Protein AF-A0A5N8VX87-F1 (afdb_monomer)

Solvent-accessible surface area (backbone atoms only — not comparable to full-atom values): 8020 Å² total; per-residue (Å²): 135,88,79,82,61,72,72,64,61,65,68,68,67,70,65,77,89,78,57,32,82,62,50,58,86,85,55,52,72,69,34,44,52,52,48,52,56,47,17,69,74,75,63,42,83,32,43,65,32,49,22,51,52,42,30,48,57,22,51,74,41,61,69,78,54,54,28,70,43,90,77,64,79,86,43,46,72,76,33,33,44,37,59,43,17,50,51,51,49,50,58,47,38,77,71,41,59,70,67,39,21,47,51,52,48,62,69,41,45,71,45,51,53,46,39,55,77,67,38,43,79,38,88,85,42,62,88,88,50,56,74,78,70,28,41,44,36,133

Organism: NCBI:txid1803180

Nearest PDB structures (foldseek):
  2n83-assembly1_B  TM=2.721E-01  e=7.757E+00  Homo sapiens

pLDDT: mean 83.31, std 18.06, range [38.0, 97.94]

Structure (mmCIF, N/CA/C/O backbone):
data_AF-A0A5N8VX87-F1
#
_entry.id   AF-A0A5N8VX87-F1
#
loop_
_atom_site.group_PDB
_atom_site.id
_atom_site.type_symbol
_atom_site.label_atom_id
_atom_site.label_alt_id
_atom_site.label_comp_id
_atom_site.label_asym_id
_atom_site.label_entity_id
_atom_site.label_seq_id
_atom_site.pdbx_PDB_ins_code
_atom_site.Cartn_x
_atom_site.Cartn_y
_atom_site.Cartn_z
_atom_site.occupancy
_atom_site.B_iso_or_equiv
_atom_site.auth_seq_id
_atom_site.auth_comp_id
_atom_site.auth_asym_id
_atom_site.auth_atom_id
_atom_site.pdbx_PDB_model_num
ATOM 1 N N . MET A 1 1 ? 42.686 8.460 19.580 1.00 47.09 1 MET A N 1
ATOM 2 C CA . MET A 1 1 ? 41.443 8.024 18.899 1.00 47.09 1 MET A CA 1
ATOM 3 C C . MET A 1 1 ? 40.415 7.607 19.949 1.00 47.09 1 MET A C 1
ATOM 5 O O . MET A 1 1 ? 40.524 6.495 20.457 1.00 47.09 1 MET A O 1
ATOM 9 N N . PRO A 1 2 ? 39.473 8.472 20.368 1.00 46.22 2 PRO A N 1
ATOM 10 C CA . PRO A 1 2 ? 38.532 8.103 21.420 1.00 46.22 2 PRO A CA 1
ATOM 11 C C . PRO A 1 2 ? 37.419 7.218 20.837 1.00 46.22 2 PRO A C 1
ATOM 13 O O . PRO A 1 2 ? 36.669 7.632 19.955 1.00 46.22 2 PRO A O 1
ATOM 16 N N . ARG A 1 3 ? 37.328 5.972 21.317 1.00 60.00 3 ARG A N 1
ATOM 17 C CA . ARG A 1 3 ? 36.277 5.013 20.940 1.00 60.00 3 ARG A CA 1
ATOM 18 C C . ARG A 1 3 ? 34.955 5.421 21.608 1.00 60.00 3 ARG A C 1
ATOM 20 O O . ARG A 1 3 ? 34.900 5.553 22.830 1.00 60.00 3 ARG A O 1
ATOM 27 N N . ARG A 1 4 ? 33.889 5.627 20.820 1.00 42.25 4 ARG A N 1
ATOM 28 C CA . ARG A 1 4 ? 32.533 5.894 21.343 1.00 42.25 4 ARG A CA 1
ATOM 29 C C . ARG A 1 4 ? 32.021 4.684 22.132 1.00 42.25 4 ARG A C 1
ATOM 31 O O . ARG A 1 4 ? 32.174 3.545 21.699 1.00 42.25 4 ARG A O 1
ATOM 38 N N . ARG A 1 5 ? 31.402 4.942 23.289 1.00 44.19 5 ARG A N 1
ATOM 39 C CA . ARG A 1 5 ? 30.811 3.917 24.164 1.00 44.19 5 ARG A CA 1
ATOM 40 C C . ARG A 1 5 ? 29.539 3.312 23.529 1.00 44.19 5 ARG A C 1
ATOM 42 O O . ARG A 1 5 ? 28.762 4.068 22.944 1.00 44.19 5 ARG A O 1
ATOM 49 N N . PRO A 1 6 ? 29.259 2.002 23.698 1.00 54.38 6 PRO A N 1
ATOM 50 C CA . PRO A 1 6 ? 28.140 1.302 23.042 1.00 54.38 6 PRO A CA 1
ATOM 51 C C . PRO A 1 6 ? 26.746 1.895 23.307 1.00 54.38 6 PRO A C 1
ATOM 53 O O . PRO A 1 6 ? 25.853 1.786 22.470 1.00 54.38 6 PRO A O 1
ATOM 56 N N . ALA A 1 7 ? 26.552 2.570 24.443 1.00 46.50 7 ALA A N 1
ATOM 57 C CA . ALA A 1 7 ? 25.281 3.210 24.788 1.00 46.50 7 ALA A CA 1
ATOM 58 C C . ALA A 1 7 ? 24.879 4.336 23.810 1.00 46.50 7 ALA A C 1
ATOM 60 O O . ALA A 1 7 ? 23.692 4.546 23.575 1.00 46.50 7 ALA A O 1
ATOM 61 N N . ALA A 1 8 ? 25.847 4.999 23.164 1.00 47.25 8 ALA A N 1
ATOM 62 C CA . ALA A 1 8 ? 25.579 6.034 22.162 1.00 47.25 8 ALA A CA 1
ATOM 63 C C . ALA A 1 8 ? 25.089 5.464 20.814 1.00 47.25 8 ALA A C 1
ATOM 65 O O . ALA A 1 8 ? 24.486 6.187 20.023 1.00 47.25 8 ALA A O 1
ATOM 66 N N . VAL A 1 9 ? 25.317 4.169 20.563 1.00 49.06 9 VAL A N 1
ATOM 67 C CA . VAL A 1 9 ? 24.832 3.468 19.361 1.00 49.06 9 VAL A CA 1
ATOM 68 C C . VAL A 1 9 ? 23.366 3.055 19.529 1.00 49.06 9 VAL A C 1
ATOM 70 O O . VAL A 1 9 ? 22.599 3.103 18.576 1.00 49.06 9 VAL A O 1
ATOM 73 N N . ARG A 1 10 ? 22.924 2.735 20.753 1.00 47.62 10 ARG A N 1
ATOM 74 C CA . ARG A 1 10 ? 21.504 2.421 21.013 1.00 47.62 10 ARG A CA 1
ATOM 75 C C . ARG A 1 10 ? 20.601 3.657 20.979 1.00 47.62 10 ARG A C 1
ATOM 77 O O . ARG A 1 10 ? 19.435 3.539 20.629 1.00 47.62 10 ARG A O 1
ATOM 84 N N . ALA A 1 11 ? 21.147 4.840 21.260 1.00 43.34 11 ALA A N 1
ATOM 85 C CA . ALA A 1 11 ? 20.415 6.106 21.175 1.00 43.34 11 ALA A CA 1
ATOM 86 C C . ALA A 1 11 ? 20.238 6.635 19.736 1.00 43.34 11 ALA A C 1
ATOM 88 O O . ALA A 1 11 ? 19.493 7.584 19.528 1.00 43.34 11 ALA A O 1
ATOM 89 N N . SER A 1 12 ? 20.910 6.043 18.740 1.00 44.31 12 SER A N 1
ATOM 90 C CA . SER A 1 12 ? 20.813 6.453 17.327 1.00 44.31 12 SER A CA 1
ATOM 91 C C . SER A 1 12 ? 19.828 5.607 16.505 1.00 44.31 12 SER A C 1
ATOM 93 O O . SER A 1 12 ? 19.622 5.883 15.326 1.00 44.31 12 SER A O 1
ATOM 95 N N . VAL A 1 13 ? 19.1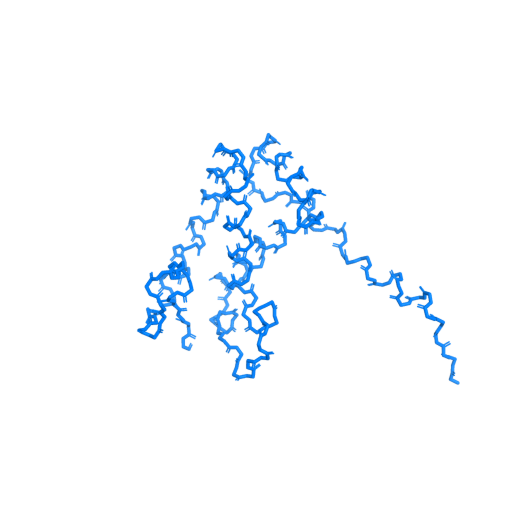86 4.612 17.132 1.00 45.62 13 VAL A N 1
ATOM 96 C CA . VAL A 1 13 ? 18.174 3.729 16.516 1.00 45.62 13 VAL A CA 1
ATOM 97 C C . VAL A 1 13 ? 16.750 4.100 16.963 1.00 45.62 13 VAL A C 1
ATOM 99 O O . VAL A 1 13 ? 15.787 3.402 16.674 1.00 45.62 13 VAL A O 1
ATOM 102 N N . THR A 1 14 ? 16.557 5.258 17.597 1.00 45.31 14 THR A N 1
ATOM 103 C CA . THR A 1 14 ? 15.244 5.916 17.622 1.00 45.31 14 THR A CA 1
ATOM 104 C C . THR A 1 14 ? 15.051 6.620 16.281 1.00 45.31 14 THR A C 1
ATOM 106 O O . THR A 1 14 ? 15.227 7.828 16.125 1.00 45.31 14 THR A O 1
ATOM 109 N N . GLY A 1 15 ? 14.789 5.800 15.259 1.00 41.94 15 GLY A N 1
ATOM 110 C CA . GLY A 1 15 ? 14.565 6.221 13.886 1.00 41.94 15 GLY A CA 1
ATOM 111 C C . GLY A 1 15 ? 13.616 7.412 13.821 1.00 41.94 15 GLY A C 1
ATOM 112 O O . GLY A 1 15 ? 12.509 7.343 14.336 1.00 41.94 15 GLY A O 1
ATOM 113 N N . ARG A 1 16 ? 14.101 8.505 13.217 1.00 46.28 16 ARG A N 1
ATOM 114 C CA . ARG A 1 16 ? 13.366 9.676 12.700 1.00 46.28 16 ARG A CA 1
ATOM 115 C C . ARG A 1 16 ? 11.875 9.709 13.074 1.00 46.28 16 ARG A C 1
ATOM 117 O O . ARG A 1 16 ? 11.008 9.561 12.214 1.00 46.28 16 ARG A O 1
ATOM 124 N N . ALA A 1 17 ? 11.584 9.991 14.340 1.00 43.62 17 ALA A N 1
ATOM 125 C CA . ALA A 1 17 ? 10.235 10.129 14.890 1.00 43.62 17 ALA A CA 1
ATOM 126 C C . ALA A 1 17 ? 9.556 11.456 14.476 1.00 43.62 17 ALA A C 1
ATOM 128 O O . ALA A 1 17 ? 8.898 12.101 15.282 1.00 43.62 17 ALA A O 1
ATOM 129 N N . GLY A 1 18 ? 9.753 11.894 13.227 1.00 38.00 18 GLY A N 1
ATOM 130 C CA . GLY A 1 18 ? 9.279 13.192 12.729 1.00 38.00 18 GLY A CA 1
ATOM 131 C C . GLY A 1 18 ? 8.333 13.137 11.530 1.00 38.00 18 GLY A C 1
ATOM 132 O O . GLY A 1 18 ? 7.765 14.162 11.196 1.00 38.00 18 GLY A O 1
ATOM 133 N N . HIS A 1 19 ? 8.150 11.978 10.881 1.00 45.59 19 HIS A N 1
ATOM 134 C CA . HIS A 1 19 ? 7.361 11.884 9.635 1.00 45.59 19 HIS A CA 1
ATOM 135 C C . HIS A 1 19 ? 6.237 10.835 9.674 1.00 45.59 19 HIS A C 1
ATOM 137 O O . HIS A 1 19 ? 5.461 10.741 8.734 1.00 45.59 19 HIS A O 1
ATOM 143 N N . GLY A 1 20 ? 6.135 10.032 10.740 1.00 39.50 20 GLY A N 1
ATOM 144 C CA . GLY A 1 20 ? 5.043 9.058 10.894 1.00 39.50 20 GLY A CA 1
ATOM 145 C C . GLY A 1 20 ? 3.723 9.683 11.360 1.00 39.50 20 GLY A C 1
ATOM 146 O O . GLY A 1 20 ? 2.661 9.137 11.092 1.00 39.50 20 GLY A O 1
ATOM 147 N N . ALA A 1 21 ? 3.790 10.833 12.040 1.00 42.00 21 ALA A N 1
ATOM 148 C CA . ALA A 1 21 ? 2.630 11.531 12.602 1.00 42.00 21 ALA A CA 1
ATOM 149 C C . ALA A 1 21 ? 1.919 12.454 11.598 1.00 42.00 21 ALA A C 1
ATOM 151 O O . ALA A 1 21 ? 0.807 12.909 11.856 1.00 42.00 21 ALA A O 1
ATOM 152 N N . GLU A 1 22 ? 2.522 12.692 10.431 1.00 48.28 22 GLU A N 1
ATOM 153 C CA . GLU A 1 22 ? 1.844 13.261 9.269 1.00 48.28 22 GLU A CA 1
ATOM 154 C C . GLU A 1 22 ? 1.040 12.137 8.607 1.00 48.28 22 GLU A C 1
ATOM 156 O O . GLU A 1 22 ? 1.361 11.646 7.527 1.00 48.28 22 GLU A O 1
ATOM 161 N N . LEU A 1 23 ? 0.051 11.657 9.367 1.00 56.25 23 LEU A N 1
ATOM 162 C CA . LEU A 1 23 ? -0.978 10.704 8.979 1.00 56.25 23 LEU A CA 1
ATOM 163 C C . LEU A 1 23 ? -1.308 10.909 7.512 1.00 56.25 23 LEU A C 1
ATOM 165 O O . LEU A 1 23 ? -1.647 12.036 7.152 1.00 56.25 23 LEU A O 1
ATOM 169 N N . VAL A 1 24 ? -1.150 9.843 6.714 1.00 62.44 24 VAL A N 1
ATOM 170 C CA . VAL A 1 24 ? -1.436 9.768 5.273 1.00 62.44 24 VAL A CA 1
ATOM 171 C C . VAL A 1 24 ? -2.413 10.881 4.889 1.00 62.44 24 VAL A C 1
ATOM 173 O O . VAL A 1 24 ? -3.612 10.755 5.152 1.00 62.44 24 VAL A O 1
ATOM 176 N N . ARG A 1 25 ? -1.888 12.023 4.405 1.00 66.50 25 ARG A N 1
ATOM 177 C CA . ARG A 1 25 ? -2.697 13.238 4.226 1.00 66.50 25 ARG A CA 1
ATOM 178 C C . ARG A 1 25 ? -3.868 12.870 3.315 1.00 66.50 25 ARG A C 1
ATOM 180 O O . ARG A 1 25 ? -3.647 12.566 2.149 1.00 66.50 25 ARG A O 1
ATOM 187 N N . GLY A 1 26 ? -5.082 12.841 3.866 1.00 76.88 26 GLY A N 1
ATOM 188 C CA . GLY A 1 26 ? -6.277 12.362 3.163 1.00 76.88 26 GLY A CA 1
ATOM 189 C C . GLY A 1 26 ? -7.126 11.342 3.928 1.00 76.88 26 GLY A C 1
ATOM 190 O O . GLY A 1 26 ? -8.286 11.164 3.570 1.00 76.88 26 GLY A O 1
ATOM 191 N N . LEU A 1 27 ? -6.611 10.713 4.992 1.00 88.88 27 LEU A N 1
ATOM 192 C CA . LEU A 1 27 ? -7.443 9.895 5.882 1.00 88.88 27 LEU A CA 1
ATOM 193 C C . LEU A 1 27 ? -8.319 10.771 6.784 1.00 88.88 27 LEU A C 1
ATOM 195 O O . LEU A 1 27 ? -7.880 11.805 7.292 1.00 88.88 27 LEU A O 1
ATOM 199 N N . SER A 1 28 ? -9.540 10.315 7.062 1.00 92.44 28 SER A N 1
ATOM 200 C CA . SER A 1 28 ? -10.361 10.895 8.126 1.00 92.44 28 SER A CA 1
ATOM 201 C C . SER A 1 28 ? -9.686 10.737 9.495 1.00 92.44 28 SER A C 1
ATOM 203 O O . SER A 1 28 ? -8.830 9.870 9.697 1.00 92.44 28 SER A O 1
ATOM 205 N N . GLY A 1 29 ? -10.098 11.542 10.481 1.00 91.44 29 GLY A N 1
ATOM 206 C CA . GLY A 1 29 ? -9.596 11.411 11.856 1.00 91.44 29 GLY A CA 1
ATOM 207 C C . GLY A 1 29 ? -9.847 10.016 12.446 1.00 91.44 29 GLY A C 1
ATOM 208 O O . GLY A 1 29 ? -8.962 9.440 13.072 1.00 91.44 29 GLY A O 1
ATOM 209 N N . ALA A 1 30 ? -11.011 9.424 12.161 1.00 92.75 30 ALA A N 1
ATOM 210 C CA . ALA A 1 30 ? -11.350 8.074 12.608 1.00 92.75 30 ALA A CA 1
ATOM 211 C C . ALA A 1 30 ? -10.480 6.992 11.940 1.00 92.75 30 ALA A C 1
ATOM 213 O O . ALA A 1 30 ? -10.027 6.060 12.611 1.00 92.75 30 ALA A O 1
ATOM 214 N N . ALA A 1 31 ? -10.213 7.108 10.633 1.00 93.44 31 ALA A N 1
ATOM 215 C CA . ALA A 1 31 ? -9.318 6.186 9.935 1.00 93.44 31 ALA A CA 1
ATOM 216 C C . ALA A 1 31 ? -7.866 6.337 10.408 1.00 93.44 31 ALA A C 1
ATOM 218 O O . ALA A 1 31 ? -7.191 5.338 10.647 1.00 93.44 31 ALA A O 1
ATOM 219 N N . SER A 1 32 ? -7.421 7.572 10.634 1.00 92.94 32 SER A N 1
ATOM 220 C CA . SER A 1 32 ? -6.111 7.888 11.204 1.00 92.94 32 SER A CA 1
ATOM 221 C C . SER A 1 32 ? -5.908 7.258 12.582 1.00 92.94 32 SER A C 1
ATOM 223 O O . SER A 1 32 ? -4.884 6.630 12.843 1.00 92.94 32 SER A O 1
ATOM 225 N N . GLU A 1 33 ? -6.907 7.354 13.458 1.00 93.81 33 GLU A N 1
ATOM 226 C CA . GLU A 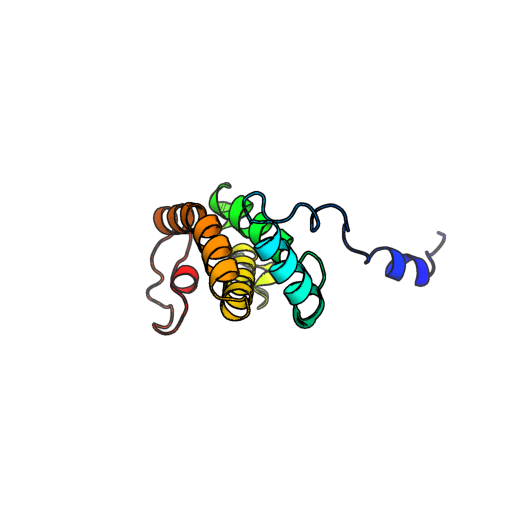1 33 ? -6.859 6.733 14.780 1.00 93.81 33 GLU A CA 1
ATOM 227 C C . GLU A 1 33 ? -6.861 5.196 14.690 1.00 93.81 33 GLU A C 1
ATOM 229 O O . GLU A 1 33 ? -6.135 4.516 15.419 1.00 93.81 33 GLU A O 1
ATOM 234 N N . ALA A 1 34 ? -7.637 4.621 13.765 1.00 95.25 34 ALA A N 1
ATOM 235 C CA . ALA A 1 34 ? -7.627 3.182 13.516 1.00 95.25 34 ALA A CA 1
ATOM 236 C C . ALA A 1 34 ? -6.255 2.689 13.027 1.00 95.25 34 ALA A C 1
ATOM 238 O O . ALA A 1 34 ? -5.795 1.637 13.477 1.00 95.25 34 ALA A O 1
ATOM 239 N N . VAL A 1 35 ? -5.588 3.462 12.165 1.00 94.38 35 VAL A N 1
ATOM 240 C CA . VAL A 1 35 ? -4.207 3.210 11.740 1.00 94.38 35 VAL A CA 1
ATOM 241 C C . VAL A 1 35 ? -3.253 3.301 12.927 1.00 94.38 35 VAL A C 1
ATOM 243 O O . VAL A 1 35 ? -2.499 2.359 13.145 1.00 94.38 35 VAL A O 1
ATOM 246 N N . ALA A 1 36 ? -3.332 4.345 13.752 1.00 92.75 36 ALA A N 1
ATOM 247 C CA . ALA A 1 36 ? -2.463 4.493 14.922 1.00 92.75 36 ALA A CA 1
ATOM 248 C C . ALA A 1 36 ? -2.609 3.321 15.914 1.00 92.75 36 ALA A C 1
ATOM 250 O O . ALA A 1 36 ? -1.615 2.765 16.386 1.00 92.75 36 ALA A O 1
ATOM 251 N N . ARG A 1 37 ? -3.846 2.874 16.184 1.00 94.94 37 ARG A N 1
ATOM 252 C CA . ARG A 1 37 ? -4.104 1.675 17.004 1.00 94.94 37 ARG A CA 1
ATOM 253 C C . ARG A 1 37 ? -3.531 0.410 16.368 1.00 94.94 37 ARG A C 1
ATOM 255 O O . ARG A 1 37 ? -3.000 -0.446 17.074 1.00 94.94 37 ARG A O 1
ATOM 262 N N . LEU A 1 38 ? -3.646 0.271 15.046 1.00 95.44 38 LEU A N 1
ATOM 263 C CA . LEU A 1 38 ? -3.086 -0.859 14.306 1.00 95.44 38 LEU A CA 1
ATOM 264 C C . LEU A 1 38 ? -1.551 -0.876 14.353 1.00 95.44 38 LEU A C 1
ATOM 266 O O . LEU A 1 38 ? -0.947 -1.928 14.559 1.00 95.44 38 LEU A O 1
ATOM 270 N N . GLU A 1 39 ? -0.925 0.278 14.180 1.00 94.06 39 GLU A N 1
ATOM 271 C CA . GLU A 1 39 ? 0.521 0.437 14.263 1.00 94.06 39 GLU A CA 1
ATOM 272 C C . GLU A 1 39 ? 1.038 0.053 15.648 1.00 94.06 39 GLU A C 1
ATOM 274 O O . GLU A 1 39 ? 1.934 -0.785 15.748 1.00 94.06 39 GLU A O 1
ATOM 279 N N . ALA A 1 40 ? 0.412 0.571 16.710 1.00 93.31 40 ALA A N 1
ATOM 280 C CA . ALA A 1 40 ? 0.783 0.267 18.090 1.00 93.31 40 ALA A CA 1
ATOM 281 C C . ALA A 1 40 ? 0.718 -1.236 18.418 1.00 93.31 40 ALA A C 1
ATOM 283 O O . ALA A 1 40 ? 1.534 -1.723 19.197 1.00 93.31 40 ALA A O 1
ATOM 284 N N . ARG A 1 41 ? -0.226 -1.980 17.820 1.00 95.38 41 ARG A N 1
ATOM 285 C CA . ARG A 1 41 ? -0.400 -3.417 18.095 1.00 95.38 41 ARG A CA 1
ATOM 286 C C . ARG A 1 41 ? 0.443 -4.354 17.226 1.00 95.38 41 ARG A C 1
ATOM 288 O O . ARG A 1 41 ? 0.653 -5.487 17.643 1.00 95.38 41 ARG A O 1
ATOM 295 N N . ALA A 1 42 ? 0.837 -3.954 16.012 1.00 93.25 42 ALA A N 1
ATOM 296 C CA . ALA A 1 42 ? 1.343 -4.914 15.018 1.00 93.25 42 ALA A CA 1
ATOM 297 C C . ALA A 1 42 ? 2.524 -4.451 14.155 1.00 93.25 42 ALA A C 1
ATOM 299 O O . ALA A 1 42 ? 3.263 -5.308 13.679 1.00 93.25 42 ALA A O 1
ATOM 300 N N . PHE A 1 43 ? 2.707 -3.150 13.919 1.00 90.25 43 PHE A N 1
ATOM 301 C CA . PHE A 1 43 ? 3.681 -2.674 12.921 1.00 90.25 43 PHE A CA 1
ATOM 302 C C . PHE A 1 43 ? 4.738 -1.712 13.475 1.00 90.25 43 PHE A C 1
ATOM 304 O O . PHE A 1 43 ? 5.753 -1.483 12.825 1.00 90.25 43 PHE A O 1
ATOM 311 N N . GLY A 1 44 ? 4.528 -1.167 14.673 1.00 90.12 44 GLY A N 1
ATOM 312 C CA . GLY A 1 44 ? 5.312 -0.057 15.201 1.00 90.12 44 GLY A CA 1
ATOM 313 C C . GLY A 1 44 ? 4.779 1.293 14.716 1.00 90.12 44 GLY A C 1
ATOM 314 O O . GLY A 1 44 ? 4.217 1.416 13.626 1.00 90.12 44 GLY A O 1
ATOM 315 N N . ALA A 1 45 ? 4.935 2.315 15.558 1.00 88.62 45 ALA A N 1
ATOM 316 C CA . ALA A 1 45 ? 4.415 3.652 15.294 1.00 88.62 45 ALA A CA 1
ATOM 317 C C . ALA A 1 45 ? 4.976 4.244 13.986 1.00 88.62 45 ALA A C 1
ATOM 319 O O . ALA A 1 45 ? 6.190 4.270 13.770 1.00 88.62 45 ALA A O 1
ATOM 320 N N . GLY A 1 46 ? 4.087 4.748 13.127 1.00 88.81 46 GLY A N 1
ATOM 321 C CA . GLY A 1 46 ? 4.413 5.386 11.852 1.00 88.81 46 GLY A CA 1
ATOM 322 C C . GLY A 1 46 ? 4.787 4.433 10.713 1.00 88.81 46 GLY A C 1
ATOM 323 O O . GLY A 1 46 ? 5.212 4.910 9.658 1.00 88.81 46 GLY A O 1
ATOM 324 N N . ALA A 1 47 ? 4.680 3.115 10.896 1.00 93.00 47 ALA A N 1
ATOM 325 C CA . ALA A 1 47 ? 5.026 2.137 9.868 1.00 93.00 47 ALA A CA 1
ATOM 326 C C . ALA A 1 47 ? 4.157 2.264 8.603 1.00 93.00 47 ALA A C 1
ATOM 328 O O . ALA A 1 47 ? 4.680 2.208 7.489 1.00 93.00 47 ALA A O 1
ATOM 329 N N . VAL A 1 48 ? 2.849 2.497 8.751 1.00 94.56 48 VAL A N 1
ATOM 330 C CA . VAL A 1 48 ? 1.914 2.656 7.626 1.00 94.56 48 VAL A CA 1
ATOM 331 C C . VAL A 1 48 ? 2.202 3.958 6.883 1.00 94.56 48 VAL A C 1
ATOM 333 O O . VAL A 1 48 ? 2.277 3.959 5.655 1.00 94.56 48 VAL A O 1
ATOM 336 N N . GLY A 1 49 ? 2.450 5.054 7.606 1.00 93.44 49 GLY A N 1
ATOM 337 C CA . GLY A 1 49 ? 2.829 6.336 6.998 1.00 93.44 49 GLY A CA 1
ATOM 338 C C . GLY A 1 49 ? 4.156 6.268 6.225 1.00 93.44 49 GLY A C 1
ATOM 339 O O . GLY A 1 49 ? 4.271 6.798 5.115 1.00 93.44 49 GLY A O 1
ATOM 340 N N . GLN A 1 50 ? 5.152 5.557 6.765 1.00 92.88 50 GLN A N 1
ATOM 341 C CA . GLN A 1 50 ? 6.438 5.334 6.093 1.00 92.88 50 GLN A CA 1
ATOM 342 C C . GLN A 1 50 ? 6.300 4.457 4.845 1.00 92.88 50 GLN A C 1
ATOM 344 O O . GLN A 1 50 ? 6.904 4.766 3.811 1.00 92.88 50 GLN A O 1
ATOM 349 N N . ALA A 1 51 ? 5.490 3.399 4.914 1.00 95.19 51 ALA A N 1
ATOM 350 C CA . ALA A 1 51 ? 5.206 2.545 3.768 1.00 95.19 51 ALA A CA 1
ATOM 351 C C . ALA A 1 51 ? 4.477 3.326 2.667 1.00 95.19 51 ALA A C 1
ATOM 353 O O . ALA A 1 51 ? 4.913 3.312 1.517 1.00 95.19 51 ALA A O 1
ATOM 354 N N . PHE A 1 52 ? 3.451 4.105 3.019 1.00 95.56 52 PHE A N 1
ATOM 355 C CA . PHE A 1 52 ? 2.735 4.954 2.066 1.00 95.56 52 PHE A CA 1
ATOM 356 C C . PHE A 1 52 ? 3.673 5.944 1.363 1.00 95.56 52 PHE A C 1
ATOM 358 O O . PHE A 1 52 ? 3.706 6.019 0.134 1.00 95.56 52 PHE A O 1
ATOM 365 N N . SER A 1 53 ? 4.510 6.643 2.133 1.00 93.06 53 SER A N 1
ATOM 366 C CA . SER A 1 53 ? 5.493 7.588 1.592 1.00 93.06 53 SER A CA 1
ATOM 367 C C .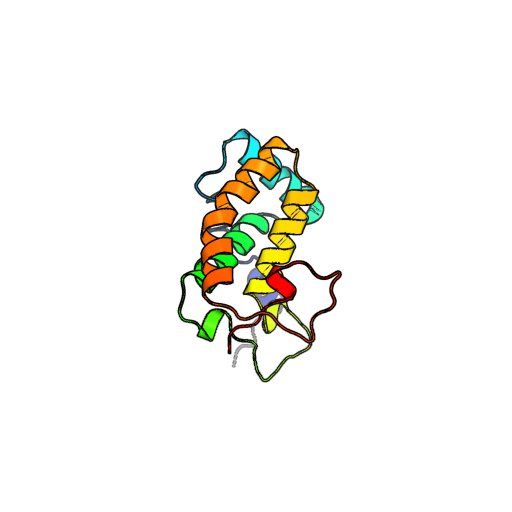 SER A 1 53 ? 6.512 6.909 0.674 1.00 93.06 53 SER A C 1
ATOM 369 O O . SER A 1 53 ? 6.894 7.464 -0.359 1.00 93.06 53 SER A O 1
ATOM 371 N N . THR A 1 54 ? 6.963 5.707 1.038 1.00 93.19 54 THR A N 1
ATOM 372 C CA . THR A 1 54 ? 7.893 4.911 0.226 1.00 93.19 54 THR A CA 1
ATOM 373 C C . THR A 1 54 ? 7.250 4.489 -1.089 1.00 93.19 54 THR A C 1
ATOM 375 O O . THR A 1 54 ? 7.877 4.647 -2.139 1.00 93.19 54 THR A O 1
ATOM 378 N N . TRP A 1 55 ? 5.999 4.021 -1.054 1.00 95.25 55 TRP A N 1
ATOM 379 C CA . TRP A 1 55 ? 5.240 3.644 -2.244 1.00 95.25 55 TRP A CA 1
ATOM 380 C C . TRP A 1 55 ? 5.081 4.833 -3.194 1.00 95.25 55 TRP A C 1
ATOM 382 O O . TRP A 1 55 ? 5.610 4.805 -4.306 1.00 95.25 55 TRP A O 1
ATOM 392 N N . MET A 1 56 ? 4.487 5.929 -2.709 1.00 94.88 56 MET A N 1
ATOM 393 C CA . MET A 1 56 ? 4.274 7.169 -3.462 1.00 94.88 56 MET A CA 1
ATOM 394 C C . MET A 1 56 ? 5.568 7.666 -4.126 1.00 94.88 56 MET A C 1
ATOM 396 O O . MET A 1 56 ? 5.629 7.864 -5.341 1.00 94.88 56 MET A O 1
ATOM 400 N N . ARG A 1 57 ? 6.647 7.828 -3.347 1.00 93.31 57 ARG A N 1
ATOM 401 C CA . ARG A 1 57 ? 7.932 8.349 -3.850 1.00 93.31 57 ARG A CA 1
ATOM 402 C C . ARG A 1 57 ? 8.611 7.440 -4.869 1.00 93.31 57 ARG A C 1
ATOM 404 O O . ARG A 1 57 ? 9.457 7.925 -5.635 1.00 93.31 57 ARG A O 1
ATOM 411 N N . SER A 1 58 ? 8.321 6.145 -4.822 1.00 92.94 58 SER A N 1
ATOM 412 C CA . SER A 1 58 ? 8.868 5.166 -5.756 1.00 92.94 58 SER A CA 1
ATOM 413 C C . SER A 1 58 ? 8.108 5.217 -7.071 1.00 92.94 58 SER A C 1
ATOM 415 O O . SER A 1 58 ? 8.736 5.413 -8.112 1.00 92.94 58 SER A O 1
ATOM 417 N N . VAL A 1 59 ? 6.774 5.162 -7.017 1.00 94.50 59 VAL A N 1
ATOM 418 C CA . VAL A 1 59 ? 5.929 5.111 -8.217 1.00 94.50 59 VAL A CA 1
ATOM 419 C C . VAL A 1 59 ? 5.882 6.433 -8.974 1.00 94.50 59 VAL A C 1
ATOM 421 O O . VAL A 1 59 ? 5.839 6.434 -10.199 1.00 94.50 59 VAL A O 1
ATOM 424 N N . GLN A 1 60 ? 5.971 7.570 -8.282 1.00 93.25 60 GLN A N 1
ATOM 425 C CA . GLN A 1 60 ? 6.040 8.890 -8.918 1.00 93.25 60 GLN A CA 1
ATOM 426 C C . GLN A 1 60 ? 7.468 9.261 -9.336 1.00 93.25 60 GLN A C 1
ATOM 428 O O . GLN A 1 60 ? 7.682 10.187 -10.115 1.00 93.25 60 GLN A O 1
ATOM 433 N N . GLY A 1 61 ? 8.469 8.560 -8.805 1.00 91.31 61 GLY A N 1
ATOM 434 C CA . GLY A 1 61 ? 9.869 8.864 -9.048 1.00 91.31 61 GLY A CA 1
ATOM 435 C C . GLY A 1 61 ? 10.393 8.352 -10.395 1.00 91.31 61 GLY A C 1
ATOM 436 O O . GLY A 1 61 ? 9.668 7.772 -11.206 1.00 91.31 61 GLY A O 1
ATOM 437 N N . PRO A 1 62 ? 11.698 8.527 -10.650 1.00 89.38 62 PRO A N 1
ATOM 438 C CA . PRO A 1 62 ? 12.356 7.930 -11.808 1.00 89.38 62 PRO A CA 1
ATOM 439 C C . PRO A 1 62 ? 12.278 6.397 -11.774 1.00 89.38 62 PRO A C 1
ATOM 441 O O . PRO A 1 62 ? 12.350 5.812 -10.694 1.00 89.38 62 PRO A O 1
ATOM 444 N N . ALA A 1 63 ? 12.221 5.748 -12.945 1.00 86.31 63 ALA A N 1
ATOM 445 C CA . ALA A 1 63 ? 12.027 4.294 -13.068 1.00 86.31 63 ALA A CA 1
ATOM 446 C C . ALA A 1 63 ? 13.027 3.465 -12.242 1.00 86.31 63 ALA A C 1
ATOM 448 O O . ALA A 1 63 ? 12.648 2.457 -11.660 1.00 86.31 63 ALA A O 1
ATOM 449 N N . ARG A 1 64 ? 14.271 3.945 -12.079 1.00 84.12 64 ARG A N 1
ATOM 450 C CA . ARG A 1 64 ? 15.292 3.312 -11.220 1.00 84.12 64 ARG A CA 1
ATOM 451 C C . ARG A 1 64 ? 14.861 3.070 -9.767 1.00 84.12 64 ARG A C 1
ATOM 453 O O . ARG A 1 64 ? 15.461 2.242 -9.106 1.00 84.12 64 ARG A O 1
ATOM 460 N N . ARG A 1 65 ? 13.856 3.789 -9.247 1.00 83.69 65 ARG A N 1
ATOM 461 C CA . ARG A 1 65 ? 13.315 3.560 -7.892 1.00 83.69 65 ARG A CA 1
ATOM 462 C C . ARG A 1 65 ? 12.384 2.347 -7.805 1.00 83.69 65 ARG A C 1
ATOM 464 O O . ARG A 1 65 ? 12.116 1.870 -6.707 1.00 83.69 65 ARG A O 1
ATOM 471 N N . MET A 1 66 ? 11.890 1.882 -8.948 1.00 85.56 66 MET A N 1
ATOM 472 C CA . MET A 1 66 ? 11.048 0.692 -9.087 1.00 85.56 66 MET A CA 1
ATOM 473 C C . MET A 1 66 ? 11.813 -0.497 -9.680 1.00 85.56 66 MET A C 1
ATOM 475 O O . MET A 1 66 ? 11.267 -1.591 -9.762 1.00 85.56 66 MET A O 1
ATOM 479 N N . ARG A 1 67 ? 13.066 -0.298 -10.106 1.00 81.50 67 ARG A N 1
ATOM 480 C CA . ARG A 1 67 ? 13.911 -1.390 -10.588 1.00 81.50 67 ARG A CA 1
ATOM 481 C C . ARG A 1 67 ? 14.286 -2.313 -9.441 1.00 81.50 67 ARG A C 1
ATOM 483 O O . ARG A 1 67 ? 14.418 -1.881 -8.293 1.00 81.50 67 ARG A O 1
ATOM 490 N N . PHE A 1 68 ? 14.481 -3.577 -9.782 1.00 73.19 68 PHE A N 1
ATOM 491 C CA . PHE A 1 68 ? 15.123 -4.521 -8.888 1.00 73.19 68 PHE A CA 1
ATOM 492 C C . PHE A 1 68 ? 16.607 -4.183 -8.780 1.00 73.19 68 PHE A C 1
ATOM 494 O O . PHE A 1 68 ? 17.234 -3.789 -9.760 1.00 73.19 68 PHE A O 1
ATOM 501 N N . SER A 1 69 ? 17.152 -4.298 -7.572 1.00 68.69 69 SER A N 1
ATOM 502 C CA . SER A 1 69 ? 18.602 -4.357 -7.412 1.00 68.69 69 SER A CA 1
ATOM 503 C C . SER A 1 69 ? 19.102 -5.632 -8.087 1.00 68.69 69 SER A C 1
ATOM 505 O O . SER A 1 69 ? 18.611 -6.708 -7.741 1.00 68.69 69 SER A O 1
ATOM 507 N N . ASP A 1 70 ? 20.067 -5.514 -9.001 1.00 68.75 70 ASP A N 1
ATOM 508 C CA . ASP A 1 70 ? 20.732 -6.673 -9.617 1.00 68.75 70 ASP A CA 1
ATOM 509 C C . ASP A 1 70 ? 21.403 -7.550 -8.541 1.00 68.75 70 ASP A C 1
ATOM 511 O O . ASP A 1 70 ? 21.389 -8.777 -8.618 1.00 68.75 70 ASP A O 1
ATOM 515 N N . ASP A 1 71 ? 21.863 -6.921 -7.456 1.00 71.19 71 ASP A N 1
ATOM 516 C CA . ASP A 1 71 ? 22.359 -7.584 -6.251 1.00 71.19 71 ASP A CA 1
ATOM 517 C C . ASP A 1 71 ? 21.204 -7.896 -5.282 1.00 71.19 71 ASP A C 1
ATOM 519 O O . ASP A 1 71 ? 21.071 -7.275 -4.222 1.00 71.19 71 ASP A O 1
ATOM 523 N N . TYR A 1 72 ? 20.303 -8.810 -5.655 1.00 76.75 72 TYR A N 1
ATOM 524 C CA . TYR A 1 72 ? 19.211 -9.218 -4.767 1.00 76.75 72 TYR A CA 1
ATOM 525 C C . TYR A 1 72 ? 19.755 -9.980 -3.551 1.00 76.75 72 TYR A C 1
ATOM 527 O O . TYR A 1 72 ? 20.164 -11.134 -3.646 1.00 76.75 72 TYR A O 1
ATOM 535 N N . CYS A 1 73 ? 19.716 -9.348 -2.377 1.00 79.81 73 CYS A N 1
ATOM 536 C CA . CYS A 1 73 ? 20.237 -9.916 -1.133 1.00 79.81 73 CYS A CA 1
ATOM 537 C C . CYS A 1 73 ? 19.248 -10.846 -0.402 1.00 79.81 73 CYS A C 1
ATOM 539 O O . CYS A 1 73 ? 19.505 -11.244 0.732 1.00 79.81 73 CYS A O 1
ATOM 541 N N . GLY A 1 74 ? 18.102 -11.173 -1.014 1.00 78.56 74 GLY A N 1
ATOM 542 C CA . GLY A 1 74 ? 17.042 -11.973 -0.385 1.00 78.56 74 GLY A CA 1
ATOM 543 C C . GLY A 1 74 ? 16.052 -11.174 0.469 1.00 78.56 74 GLY A C 1
ATOM 544 O O . GLY A 1 74 ? 15.061 -11.738 0.923 1.00 78.56 74 GLY A O 1
ATOM 545 N N . LEU A 1 75 ? 16.290 -9.875 0.682 1.00 79.56 75 LEU A N 1
ATOM 546 C CA . LEU A 1 75 ? 15.444 -9.011 1.509 1.00 79.56 75 LEU A CA 1
ATOM 547 C C . LEU A 1 75 ? 14.755 -7.946 0.655 1.00 79.56 75 LEU A C 1
ATOM 549 O O . LEU A 1 75 ? 15.403 -7.095 0.035 1.00 79.56 75 LEU A O 1
ATOM 553 N N . ASP A 1 76 ? 13.423 -7.972 0.643 1.00 80.44 76 ASP A N 1
ATOM 554 C CA . ASP A 1 76 ? 12.620 -7.047 -0.159 1.00 80.44 76 ASP A CA 1
ATOM 555 C C . ASP A 1 76 ? 12.712 -5.617 0.367 1.00 80.44 76 ASP A C 1
ATOM 557 O O . ASP A 1 76 ? 12.785 -4.680 -0.422 1.00 80.44 76 ASP A O 1
ATOM 561 N N . GLU A 1 77 ? 12.817 -5.425 1.678 1.00 78.69 77 GLU A N 1
ATOM 562 C CA . GLU A 1 77 ? 12.997 -4.108 2.292 1.00 78.69 77 GLU A CA 1
ATOM 563 C C .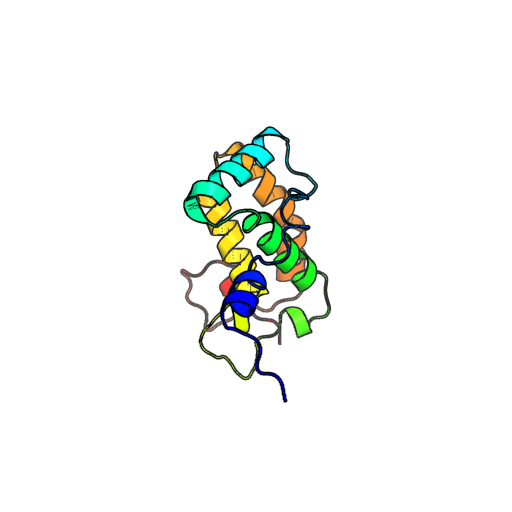 GLU A 1 77 ?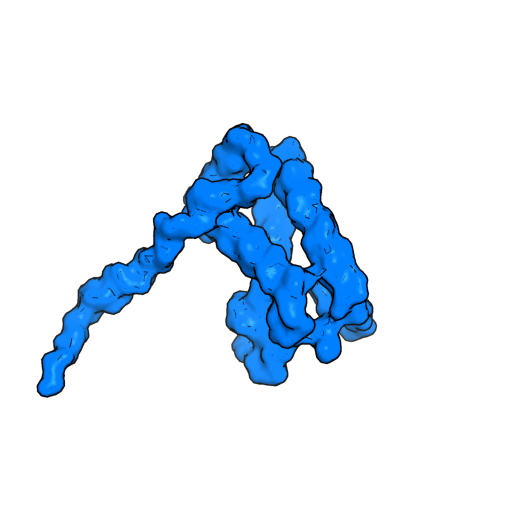 14.289 -3.424 1.822 1.00 78.69 77 GLU A C 1
ATOM 565 O O . GLU A 1 77 ? 14.365 -2.195 1.789 1.00 78.69 77 GLU A O 1
ATOM 570 N N . CYS A 1 78 ? 15.299 -4.215 1.442 1.00 78.12 78 CYS A N 1
ATOM 571 C CA . CYS A 1 78 ? 16.588 -3.727 0.968 1.00 78.12 78 CYS A CA 1
ATOM 572 C C . CYS A 1 78 ? 16.592 -3.515 -0.551 1.00 78.12 78 CYS A C 1
ATOM 574 O O . CYS A 1 78 ? 16.900 -2.423 -1.028 1.00 78.12 78 CYS A O 1
ATOM 5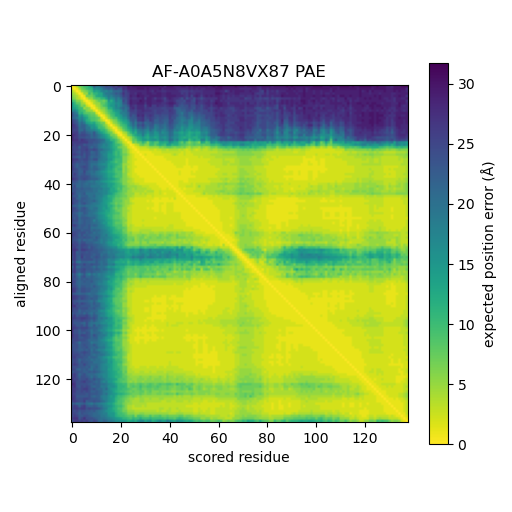76 N N . CYS A 1 79 ? 16.226 -4.545 -1.313 1.00 82.31 79 CYS A N 1
ATOM 577 C CA . CYS A 1 79 ? 16.410 -4.560 -2.765 1.00 82.31 79 CYS A CA 1
ATOM 578 C C . CYS A 1 79 ? 15.165 -4.140 -3.551 1.00 82.31 79 CYS A C 1
ATOM 580 O O . CYS A 1 79 ? 15.270 -3.811 -4.733 1.00 82.31 79 CYS A O 1
ATOM 582 N N . ARG A 1 80 ? 13.980 -4.192 -2.928 1.00 84.94 80 ARG A N 1
ATOM 583 C CA . ARG A 1 80 ? 12.670 -3.923 -3.548 1.00 84.94 80 ARG A CA 1
ATOM 584 C C . ARG A 1 80 ? 11.758 -3.126 -2.601 1.00 84.94 80 ARG A C 1
ATOM 586 O O . ARG A 1 80 ? 10.610 -3.521 -2.376 1.00 84.94 80 ARG A O 1
ATOM 593 N N . PRO A 1 81 ? 12.229 -1.988 -2.054 1.00 88.06 81 PRO A N 1
ATOM 594 C CA . PRO A 1 81 ? 11.543 -1.287 -0.966 1.00 88.06 81 PRO A CA 1
ATOM 595 C C . PRO A 1 81 ? 10.126 -0.830 -1.338 1.00 88.06 81 PRO A C 1
ATOM 597 O O . PRO A 1 81 ? 9.263 -0.714 -0.472 1.00 88.06 81 PRO A O 1
ATOM 600 N N . HIS A 1 82 ? 9.859 -0.600 -2.626 1.00 91.12 82 HIS A N 1
ATOM 601 C CA . HIS A 1 82 ? 8.530 -0.256 -3.123 1.00 91.12 82 HIS A CA 1
ATOM 602 C C . HIS A 1 82 ? 7.537 -1.427 -3.014 1.00 91.12 82 HIS A C 1
ATOM 604 O O . HIS A 1 82 ? 6.406 -1.206 -2.589 1.00 91.12 82 HIS A O 1
ATOM 610 N N . LEU A 1 83 ? 7.948 -2.665 -3.327 1.00 93.25 83 LEU A N 1
ATOM 611 C CA . LEU A 1 83 ? 7.083 -3.841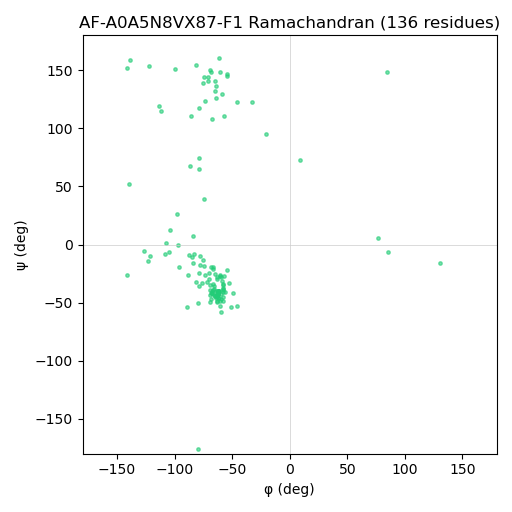 -3.171 1.00 93.25 83 LEU A CA 1
ATOM 612 C C . LEU A 1 83 ? 6.823 -4.131 -1.693 1.00 93.25 83 LEU A C 1
ATOM 614 O O . LEU A 1 83 ? 5.666 -4.251 -1.304 1.00 93.25 83 LEU A O 1
ATOM 618 N N . ALA A 1 84 ? 7.875 -4.124 -0.865 1.00 92.56 84 ALA A N 1
ATOM 619 C CA . ALA A 1 84 ? 7.745 -4.315 0.581 1.00 92.56 84 ALA A CA 1
ATOM 620 C C . ALA A 1 84 ? 6.791 -3.284 1.214 1.00 92.56 84 ALA A C 1
ATOM 622 O O . ALA A 1 84 ? 5.942 -3.625 2.039 1.00 92.56 84 ALA A O 1
ATOM 623 N N . ALA A 1 85 ? 6.874 -2.023 0.778 1.00 94.81 85 ALA A N 1
ATOM 624 C CA . ALA A 1 85 ? 5.946 -0.983 1.199 1.00 94.81 85 ALA A CA 1
ATOM 625 C C . ALA A 1 85 ? 4.495 -1.298 0.799 1.00 94.81 85 ALA A C 1
ATOM 627 O O . ALA A 1 85 ? 3.596 -1.184 1.635 1.00 94.81 85 ALA A O 1
ATOM 628 N N . ARG A 1 86 ? 4.245 -1.726 -0.447 1.00 97.31 86 ARG A N 1
ATOM 629 C CA . ARG A 1 86 ? 2.888 -2.058 -0.906 1.00 97.31 86 ARG A CA 1
ATOM 630 C C . ARG A 1 86 ? 2.302 -3.280 -0.193 1.00 97.31 86 ARG A C 1
ATOM 632 O O . ARG A 1 86 ? 1.100 -3.288 0.083 1.00 97.31 86 ARG A O 1
ATOM 639 N N . ASP A 1 87 ? 3.130 -4.262 0.164 1.00 96.94 87 ASP A N 1
ATOM 640 C CA . ASP A 1 87 ? 2.702 -5.425 0.951 1.00 96.94 87 ASP A CA 1
ATOM 641 C C . ASP A 1 87 ? 2.348 -5.062 2.394 1.00 96.94 87 ASP A C 1
ATOM 643 O O . ASP A 1 87 ? 1.372 -5.587 2.937 1.00 96.94 87 ASP A O 1
ATOM 647 N N . LEU A 1 88 ? 3.111 -4.155 3.018 1.00 97.19 88 LEU A N 1
ATOM 648 C CA . LEU A 1 88 ? 2.788 -3.636 4.348 1.00 97.19 88 LEU A CA 1
ATOM 649 C C . LEU A 1 88 ? 1.451 -2.892 4.312 1.00 97.19 88 LEU A C 1
ATOM 651 O O . LEU A 1 88 ? 0.604 -3.111 5.176 1.00 97.19 88 LEU A O 1
ATOM 655 N N . LEU A 1 89 ? 1.226 -2.071 3.285 1.00 97.38 89 LEU A N 1
ATOM 656 C CA . LEU A 1 89 ? -0.029 -1.343 3.096 1.00 97.38 89 LEU A CA 1
ATOM 657 C C . LEU A 1 89 ? -1.222 -2.287 2.894 1.00 97.38 89 LEU A C 1
ATOM 659 O O . LEU A 1 89 ? -2.258 -2.083 3.528 1.00 97.38 89 LEU A O 1
ATOM 663 N N . GLU A 1 90 ? -1.080 -3.356 2.101 1.00 97.94 90 GLU A N 1
ATOM 664 C CA . GLU A 1 90 ? -2.145 -4.363 1.977 1.00 97.94 90 GLU A CA 1
ATOM 665 C C . GLU A 1 90 ? -2.374 -5.097 3.300 1.00 97.94 90 GLU A C 1
ATOM 667 O O . GLU A 1 90 ? -3.505 -5.260 3.756 1.00 97.94 90 GLU A O 1
ATOM 672 N N . SER A 1 91 ? -1.290 -5.488 3.967 1.00 97.81 91 SER A N 1
ATOM 673 C CA . SER A 1 91 ? -1.332 -6.127 5.280 1.00 97.81 91 SER A CA 1
ATOM 674 C C . SER A 1 91 ? -2.040 -5.260 6.320 1.00 97.81 91 SER A C 1
ATOM 676 O O . SER A 1 91 ? -2.757 -5.793 7.174 1.00 97.81 91 SER A O 1
ATOM 678 N N . ALA A 1 92 ? -1.854 -3.942 6.259 1.00 96.88 92 ALA A N 1
ATOM 679 C CA . ALA A 1 92 ? -2.562 -2.998 7.101 1.00 96.88 92 ALA A CA 1
ATOM 680 C C . ALA A 1 92 ? -4.047 -2.926 6.717 1.00 96.88 92 ALA A C 1
ATOM 682 O O . ALA A 1 92 ? -4.902 -3.100 7.585 1.00 96.88 92 ALA A O 1
ATOM 683 N N . ALA A 1 93 ? -4.366 -2.769 5.428 1.00 97.19 93 ALA A N 1
ATOM 684 C CA . ALA A 1 93 ? -5.741 -2.700 4.928 1.00 97.19 93 ALA A CA 1
ATOM 685 C C . ALA A 1 93 ? -6.575 -3.944 5.285 1.00 97.19 93 ALA A C 1
ATOM 687 O O . ALA A 1 93 ? -7.737 -3.813 5.661 1.00 97.19 93 ALA A O 1
ATOM 688 N N . LEU A 1 94 ? -5.986 -5.143 5.243 1.00 97.81 94 LEU A N 1
ATOM 689 C CA . LEU A 1 94 ? -6.642 -6.399 5.642 1.00 97.81 94 LEU A CA 1
ATOM 690 C C . LEU A 1 94 ? -6.955 -6.486 7.146 1.00 97.81 94 LEU A C 1
ATOM 692 O O . LEU A 1 94 ? -7.782 -7.296 7.556 1.00 97.81 94 LEU A O 1
ATOM 696 N N . ARG A 1 95 ? -6.290 -5.679 7.980 1.00 97.94 95 ARG A N 1
ATOM 697 C CA . ARG A 1 95 ? -6.430 -5.684 9.448 1.00 97.94 95 ARG A CA 1
ATOM 698 C C . ARG A 1 95 ? -7.177 -4.463 9.986 1.00 97.94 95 ARG A C 1
ATOM 700 O O . ARG A 1 95 ? -7.441 -4.406 11.191 1.00 97.94 95 ARG A O 1
ATOM 707 N N . LEU A 1 96 ? -7.461 -3.480 9.137 1.00 96.44 96 LEU A N 1
ATOM 708 C CA . LEU A 1 96 ? -8.221 -2.285 9.484 1.00 96.44 96 LEU A CA 1
ATOM 709 C C . LEU A 1 96 ? -9.732 -2.562 9.451 1.00 96.44 96 LEU A C 1
ATOM 711 O O . LEU A 1 96 ? -10.192 -3.422 8.699 1.00 96.44 96 LEU A O 1
ATOM 715 N N . PRO A 1 97 ? -10.535 -1.799 10.214 1.00 97.12 97 PRO A N 1
ATOM 716 C CA . PRO A 1 97 ? -11.978 -1.750 10.009 1.00 97.12 97 PRO A CA 1
ATOM 717 C C . PRO A 1 97 ? -12.313 -1.376 8.559 1.00 97.12 97 PRO A C 1
ATOM 719 O O . PRO A 1 97 ? -11.630 -0.535 7.973 1.00 97.12 97 PRO A O 1
ATOM 722 N N . ALA A 1 98 ? -13.392 -1.942 8.007 1.00 97.12 98 ALA A N 1
ATOM 723 C CA . ALA A 1 98 ? -13.739 -1.830 6.585 1.00 97.12 98 ALA A CA 1
ATOM 724 C C . ALA A 1 98 ? -13.707 -0.390 6.044 1.00 97.12 98 ALA A C 1
ATOM 726 O O . ALA A 1 98 ? -13.156 -0.148 4.973 1.00 97.12 98 ALA A O 1
ATOM 727 N N . ARG A 1 99 ? -14.224 0.580 6.812 1.00 95.75 99 ARG A N 1
ATOM 728 C CA . ARG A 1 99 ? -14.200 1.997 6.425 1.00 95.75 99 ARG A CA 1
ATOM 729 C C . ARG A 1 99 ? -12.778 2.554 6.310 1.00 95.75 99 ARG A C 1
ATOM 731 O O . ARG A 1 99 ? -12.441 3.143 5.292 1.00 95.75 99 ARG A O 1
ATOM 738 N N . ALA A 1 100 ? -11.941 2.340 7.324 1.00 95.12 100 ALA A N 1
ATOM 739 C CA . ALA A 1 100 ? -10.556 2.814 7.320 1.00 95.12 100 ALA A CA 1
ATOM 740 C C . ALA A 1 100 ? -9.718 2.113 6.237 1.00 95.12 100 ALA A C 1
ATOM 742 O O . ALA A 1 100 ? -8.865 2.734 5.612 1.00 95.12 100 ALA A O 1
ATOM 743 N N . ALA A 1 101 ? -9.992 0.829 5.987 1.00 97.44 101 ALA A N 1
ATOM 744 C CA . ALA A 1 101 ? -9.383 0.084 4.893 1.00 97.44 101 ALA A CA 1
ATOM 745 C C . ALA A 1 101 ? -9.782 0.650 3.519 1.00 97.44 101 ALA A C 1
ATOM 747 O O . ALA A 1 101 ? -8.936 0.723 2.633 1.00 97.44 101 ALA A O 1
ATOM 748 N N . GLY A 1 102 ? -11.047 1.050 3.348 1.00 97.44 102 GLY A N 1
ATOM 749 C CA . GLY A 1 102 ? -11.539 1.723 2.144 1.00 97.44 102 GLY A CA 1
ATOM 750 C C . GLY A 1 102 ? -10.809 3.039 1.897 1.00 97.44 102 GLY A C 1
ATOM 751 O O . GLY A 1 102 ? -10.189 3.191 0.853 1.00 97.44 102 GLY A O 1
ATOM 752 N N . GLU A 1 103 ? -10.762 3.917 2.903 1.00 96.94 103 GLU A N 1
ATOM 753 C CA . GLU A 1 103 ? -10.055 5.203 2.796 1.00 96.94 103 GLU A CA 1
ATOM 754 C C . GLU A 1 103 ? -8.563 5.016 2.461 1.00 96.94 103 GLU A C 1
ATOM 756 O O . GLU A 1 103 ? -8.023 5.718 1.609 1.00 96.94 103 GLU A O 1
ATOM 761 N N . LEU A 1 104 ? -7.891 4.027 3.066 1.00 96.19 104 LEU A N 1
ATOM 762 C CA . LEU A 1 104 ? -6.501 3.714 2.722 1.00 96.19 104 LEU A CA 1
ATOM 763 C C . LEU A 1 104 ? -6.361 3.243 1.265 1.00 96.19 104 LEU A C 1
ATOM 765 O O . LEU A 1 104 ? -5.448 3.683 0.571 1.00 96.19 104 LEU A O 1
ATOM 769 N N . ARG A 1 105 ? -7.250 2.364 0.789 1.00 96.50 105 ARG A N 1
ATOM 770 C CA . ARG A 1 105 ? -7.224 1.875 -0.600 1.00 96.50 105 ARG A CA 1
ATOM 771 C C . ARG A 1 105 ? -7.524 2.980 -1.609 1.00 96.50 105 ARG A C 1
ATOM 773 O O . ARG A 1 105 ? -6.855 3.033 -2.638 1.00 96.50 105 ARG A O 1
ATOM 780 N N . ASP A 1 106 ? -8.444 3.885 -1.295 1.00 96.56 106 ASP A N 1
ATOM 781 C CA . ASP A 1 106 ? -8.760 5.040 -2.140 1.00 96.56 106 ASP A CA 1
ATOM 782 C C . ASP A 1 106 ? -7.541 5.955 -2.310 1.00 96.56 106 ASP A C 1
ATOM 784 O O . ASP A 1 106 ? -7.253 6.409 -3.418 1.00 96.56 106 ASP A O 1
ATOM 788 N N . LEU A 1 107 ? -6.762 6.157 -1.242 1.00 95.56 107 LEU A N 1
ATOM 789 C CA . LEU A 1 107 ? -5.512 6.920 -1.305 1.00 95.56 107 LEU A CA 1
ATOM 790 C C . LEU A 1 107 ? -4.406 6.198 -2.082 1.00 95.56 107 LEU A C 1
ATOM 792 O O . LEU A 1 107 ? -3.559 6.857 -2.680 1.00 95.56 107 LEU A O 1
ATOM 796 N N . LEU A 1 108 ? -4.388 4.862 -2.087 1.00 96.19 108 LEU A N 1
ATOM 797 C CA . LEU A 1 108 ? -3.408 4.073 -2.844 1.00 96.19 108 LEU A CA 1
ATOM 798 C C . LEU A 1 108 ? -3.716 4.026 -4.340 1.00 96.19 108 LEU A C 1
ATOM 800 O O . LEU A 1 108 ? -2.785 3.997 -5.143 1.00 96.19 108 LEU A O 1
ATOM 804 N N . LYS A 1 109 ? -4.998 4.048 -4.712 1.00 96.81 109 LYS A N 1
ATOM 805 C CA . LYS A 1 109 ? -5.476 3.864 -6.085 1.00 96.81 109 LYS A CA 1
ATOM 806 C C . LYS A 1 109 ? -4.712 4.670 -7.152 1.00 96.81 109 LYS A C 1
ATOM 808 O O . LYS A 1 109 ? -4.204 4.038 -8.076 1.00 96.81 109 LYS A O 1
ATOM 813 N N . PRO A 1 110 ? -4.538 6.004 -7.048 1.00 96.69 110 PRO A N 1
ATOM 814 C CA . PRO A 1 110 ? -3.813 6.754 -8.078 1.00 96.69 110 PRO A CA 1
ATOM 815 C C . PRO A 1 110 ? -2.340 6.329 -8.208 1.00 96.69 110 PRO A C 1
ATOM 817 O O . PRO A 1 110 ? -1.759 6.403 -9.286 1.00 96.69 110 PRO A O 1
ATOM 820 N N . TYR A 1 111 ? -1.711 5.870 -7.125 1.00 96.12 111 TYR A N 1
ATOM 821 C CA . TYR A 1 111 ? -0.323 5.398 -7.141 1.00 96.12 111 TYR A CA 1
ATOM 822 C C . TYR A 1 111 ? -0.203 3.982 -7.702 1.00 96.12 111 TYR A C 1
ATOM 824 O O . TYR A 1 111 ? 0.758 3.686 -8.415 1.00 96.12 111 TYR A O 1
ATOM 832 N N . ASP A 1 112 ? -1.192 3.137 -7.419 1.00 97.31 112 ASP A N 1
ATOM 833 C CA . ASP A 1 112 ? -1.319 1.800 -7.991 1.00 97.31 112 ASP A CA 1
ATOM 834 C C . ASP A 1 112 ? -1.500 1.881 -9.522 1.00 97.31 112 ASP A C 1
ATOM 836 O O . ASP A 1 112 ? -0.809 1.169 -10.249 1.00 97.31 112 ASP A O 1
ATOM 840 N N . GLU A 1 113 ? -2.307 2.823 -10.023 1.00 97.31 113 GLU A N 1
ATOM 841 C CA . GLU A 1 113 ? -2.477 3.097 -11.463 1.00 97.31 113 GLU A CA 1
ATOM 842 C C . GLU A 1 113 ? -1.168 3.572 -12.131 1.00 97.31 113 GLU A C 1
ATOM 844 O O . GLU A 1 113 ? -0.800 3.123 -13.224 1.00 97.31 113 GLU A O 1
ATOM 849 N N . ILE A 1 114 ? -0.402 4.445 -11.463 1.00 96.19 114 ILE A N 1
ATOM 850 C CA . ILE A 1 114 ? 0.921 4.871 -11.951 1.00 96.19 114 ILE A CA 1
ATOM 851 C C . ILE A 1 114 ? 1.880 3.680 -12.018 1.00 96.19 114 ILE A C 1
ATOM 853 O O . ILE A 1 114 ? 2.609 3.533 -12.998 1.00 96.19 114 ILE A O 1
ATOM 857 N N . PHE A 1 115 ? 1.903 2.830 -10.992 1.00 95.75 115 PHE A N 1
ATOM 858 C CA . PHE A 1 115 ? 2.753 1.645 -11.004 1.00 95.75 115 PHE A CA 1
ATOM 859 C C . PHE A 1 115 ? 2.364 0.696 -12.136 1.00 95.75 115 PHE A C 1
ATOM 861 O O . PHE A 1 115 ? 3.235 0.237 -12.876 1.00 95.75 115 PHE A O 1
ATOM 868 N N . GLU A 1 116 ? 1.069 0.436 -12.310 1.00 95.44 116 GLU A N 1
ATOM 869 C CA . GLU A 1 116 ? 0.560 -0.439 -13.361 1.00 95.44 116 GLU A CA 1
ATOM 870 C C . GLU A 1 116 ? 0.946 0.062 -14.759 1.00 95.44 116 GLU A C 1
ATOM 872 O O . GLU A 1 116 ? 1.489 -0.708 -15.552 1.00 95.44 116 GLU A O 1
ATOM 877 N N . SER A 1 117 ? 0.770 1.357 -15.035 1.00 94.88 117 SER A N 1
ATOM 878 C CA . SER A 1 117 ? 1.117 1.959 -16.335 1.00 94.88 117 SER A CA 1
ATOM 879 C C . SER A 1 117 ? 2.619 1.969 -16.649 1.00 94.88 117 SER A C 1
ATOM 881 O O . SER A 1 117 ? 3.007 2.070 -17.813 1.00 94.88 117 SER A O 1
ATOM 883 N N . ARG A 1 118 ? 3.480 1.868 -15.629 1.00 93.50 118 ARG A N 1
ATOM 884 C CA . ARG A 1 118 ? 4.945 1.964 -15.760 1.00 93.50 118 ARG A CA 1
ATOM 885 C C . ARG A 1 118 ? 5.675 0.635 -15.594 1.00 93.50 118 ARG A C 1
ATOM 887 O O . ARG A 1 118 ? 6.905 0.618 -15.638 1.00 93.50 118 ARG A O 1
ATOM 894 N N . SER A 1 119 ? 4.945 -0.451 -15.374 1.00 93.50 119 SER A N 1
ATOM 895 C CA . SER A 1 119 ? 5.500 -1.786 -15.163 1.00 93.50 119 SER A CA 1
ATOM 896 C C . SER A 1 119 ? 4.954 -2.773 -16.187 1.00 93.50 119 SER A C 1
ATOM 898 O O . SER A 1 119 ? 3.855 -2.605 -16.715 1.00 93.50 119 SER A O 1
ATOM 900 N N . LEU A 1 120 ? 5.727 -3.816 -16.464 1.00 92.25 120 LEU A N 1
ATOM 901 C CA . LEU A 1 120 ? 5.348 -4.920 -17.339 1.00 92.25 120 LEU A CA 1
ATOM 902 C C . LEU A 1 120 ? 4.893 -6.111 -16.499 1.00 92.25 120 LEU A C 1
ATOM 904 O O . LEU A 1 120 ? 5.353 -6.283 -15.372 1.00 92.25 120 LEU A O 1
ATOM 908 N N . ALA A 1 121 ? 3.996 -6.932 -17.045 1.00 92.69 121 ALA A N 1
ATOM 909 C CA . ALA A 1 121 ? 3.615 -8.192 -16.417 1.00 92.69 121 ALA A CA 1
ATOM 910 C C . ALA A 1 121 ? 4.819 -9.144 -16.377 1.00 92.69 121 ALA A C 1
ATOM 912 O O . ALA A 1 121 ? 5.496 -9.327 -17.387 1.00 92.69 121 ALA A O 1
ATOM 913 N N . ASP A 1 122 ? 5.068 -9.746 -15.216 1.00 88.88 122 ASP A N 1
ATOM 914 C CA . ASP A 1 122 ? 6.087 -10.775 -15.033 1.00 88.88 122 ASP A CA 1
ATOM 915 C C . ASP A 1 122 ? 5.491 -12.151 -15.384 1.00 88.88 122 ASP A C 1
ATOM 917 O O . ASP A 1 122 ? 4.639 -12.644 -14.635 1.00 88.88 122 ASP A O 1
ATOM 921 N N . PRO A 1 123 ? 5.906 -12.792 -16.494 1.00 88.19 123 PRO A N 1
ATOM 922 C CA . PRO A 1 123 ? 5.401 -14.111 -16.870 1.00 88.19 123 PRO A CA 1
ATOM 923 C C . PRO A 1 123 ? 5.864 -15.224 -15.918 1.00 88.19 123 PRO A C 1
ATOM 925 O O . PRO A 1 123 ? 5.258 -16.292 -15.902 1.00 88.19 123 PRO A O 1
ATOM 928 N N . GLY A 1 124 ? 6.927 -14.997 -15.139 1.00 87.88 124 GLY A N 1
ATOM 929 C CA . GLY A 1 124 ? 7.453 -15.955 -14.168 1.00 87.88 124 GLY A CA 1
ATOM 930 C C . GLY A 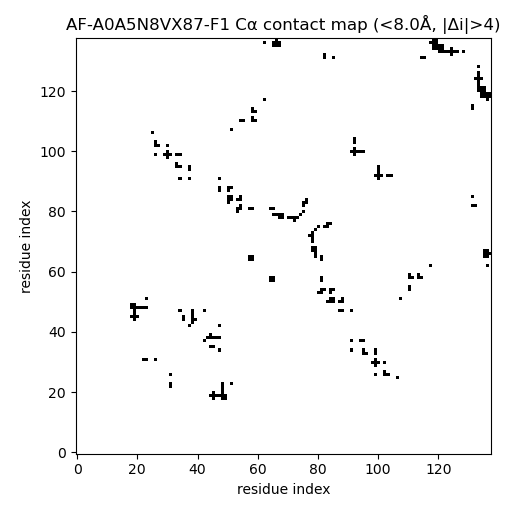1 124 ? 6.793 -15.870 -12.791 1.00 87.88 124 GLY A C 1
ATOM 931 O O . GLY A 1 124 ? 7.027 -16.737 -11.947 1.00 87.88 124 GLY A O 1
ATOM 932 N N . ALA A 1 125 ? 5.969 -14.850 -12.539 1.00 88.88 125 ALA A N 1
ATOM 933 C CA . ALA A 1 125 ? 5.354 -14.667 -11.234 1.00 88.88 125 ALA A CA 1
ATOM 934 C C . ALA A 1 125 ? 4.196 -15.658 -11.000 1.00 88.88 125 ALA A C 1
ATOM 936 O O . ALA A 1 125 ? 3.363 -15.874 -11.887 1.00 88.88 125 ALA A O 1
ATOM 937 N N . PRO A 1 126 ? 4.074 -16.239 -9.791 1.00 91.38 126 PRO A N 1
ATOM 938 C CA . PRO A 1 126 ? 3.004 -17.180 -9.493 1.00 91.38 126 PRO A CA 1
ATOM 939 C C . PRO A 1 126 ? 1.638 -16.489 -9.556 1.00 91.38 126 PRO A C 1
ATOM 941 O O . PRO A 1 126 ? 1.462 -15.371 -9.070 1.00 91.38 126 PRO A O 1
ATOM 944 N N . ALA A 1 127 ? 0.633 -17.181 -10.099 1.00 89.44 127 ALA A N 1
ATOM 945 C CA . ALA A 1 127 ? -0.712 -16.624 -10.267 1.00 89.44 127 ALA A CA 1
ATOM 946 C C . ALA A 1 127 ? -1.366 -16.192 -8.939 1.00 89.44 127 ALA A C 1
ATOM 948 O O . ALA A 1 127 ? -2.170 -15.259 -8.935 1.00 89.44 127 ALA A O 1
ATOM 949 N N . SER A 1 128 ? -0.989 -16.842 -7.831 1.00 92.06 128 SER A N 1
ATOM 950 C CA . SER A 1 128 ? -1.444 -16.552 -6.466 1.00 92.06 128 SER A CA 1
ATOM 951 C C . SER A 1 128 ? -0.823 -15.298 -5.847 1.00 92.06 128 SER A C 1
ATOM 953 O O . SER A 1 128 ? -1.306 -14.838 -4.813 1.00 92.06 128 SER A O 1
ATOM 955 N N . ALA A 1 129 ? 0.235 -14.738 -6.440 1.00 92.12 129 ALA A N 1
ATOM 956 C CA . ALA A 1 129 ? 0.805 -13.491 -5.959 1.00 92.12 129 ALA A CA 1
ATOM 957 C C . ALA A 1 129 ? -0.148 -12.317 -6.209 1.00 92.12 129 ALA A C 1
ATOM 959 O O . ALA A 1 129 ? -0.878 -12.260 -7.204 1.00 92.12 129 ALA A O 1
ATOM 960 N N . TRP A 1 130 ? -0.082 -11.336 -5.312 1.00 95.19 130 TRP A N 1
ATOM 961 C CA . TRP A 1 130 ? -0.730 -10.047 -5.502 1.00 95.19 130 TRP A CA 1
ATOM 962 C C . TRP A 1 130 ? -0.303 -9.406 -6.822 1.00 95.19 130 TRP A C 1
ATOM 964 O O . TRP A 1 130 ? 0.840 -9.556 -7.257 1.00 95.19 130 TRP A O 1
ATOM 974 N N . TRP A 1 131 ? -1.205 -8.657 -7.456 1.00 95.25 131 TRP A N 1
ATOM 975 C CA . TRP A 1 131 ? -0.982 -8.150 -8.809 1.00 95.25 131 TRP A CA 1
ATOM 976 C C . TRP A 1 131 ? 0.280 -7.279 -8.933 1.00 95.25 131 TRP A C 1
ATOM 978 O O . TRP A 1 131 ? 0.965 -7.398 -9.944 1.00 95.25 131 TRP A O 1
ATOM 988 N N . TRP A 1 132 ? 0.647 -6.489 -7.913 1.00 94.69 132 TRP A N 1
ATOM 989 C CA . TRP A 1 132 ? 1.871 -5.670 -7.926 1.00 94.69 132 TRP A CA 1
ATOM 990 C C . TRP A 1 132 ? 3.157 -6.500 -7.842 1.00 94.69 132 TRP A C 1
ATOM 992 O O . TRP A 1 132 ? 4.197 -6.058 -8.318 1.00 94.69 132 TRP A O 1
ATOM 1002 N N . ARG A 1 133 ? 3.092 -7.716 -7.280 1.00 93.75 133 ARG A N 1
ATOM 1003 C CA . ARG A 1 133 ? 4.204 -8.683 -7.250 1.00 93.75 133 ARG A CA 1
ATOM 1004 C C . ARG A 1 133 ? 4.320 -9.511 -8.528 1.00 93.75 133 ARG A C 1
ATOM 1006 O O . ARG A 1 133 ? 5.299 -10.226 -8.689 1.00 93.75 133 ARG A O 1
ATOM 1013 N N . ARG A 1 134 ? 3.347 -9.408 -9.435 1.00 93.88 134 ARG A N 1
ATOM 1014 C CA . ARG A 1 134 ? 3.378 -10.040 -10.763 1.00 93.88 134 ARG A CA 1
ATOM 1015 C C . ARG A 1 134 ? 3.821 -9.064 -11.847 1.00 93.88 134 ARG A C 1
ATOM 1017 O O . ARG A 1 134 ? 3.391 -9.170 -12.994 1.00 93.88 134 ARG A O 1
ATOM 1024 N N . ARG A 1 135 ? 4.598 -8.051 -11.468 1.00 92.62 135 ARG A N 1
ATOM 1025 C CA . ARG A 1 135 ? 5.052 -6.994 -12.366 1.00 92.62 135 ARG A CA 1
ATOM 1026 C C . ARG A 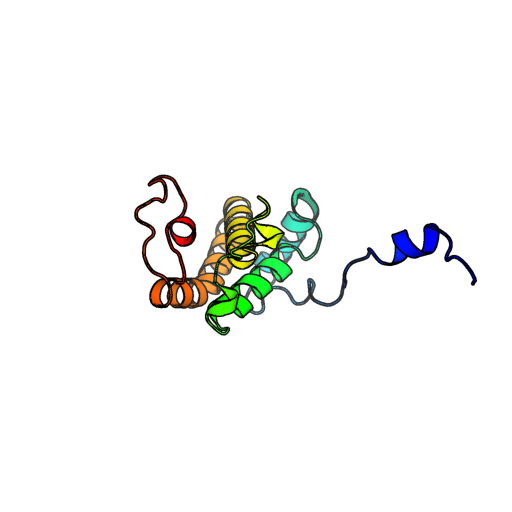1 135 ? 6.488 -6.609 -12.063 1.00 92.62 135 ARG A C 1
ATOM 1028 O O . ARG A 1 135 ? 6.937 -6.705 -10.923 1.00 92.62 135 ARG A O 1
ATOM 1035 N N . PHE A 1 136 ? 7.180 -6.129 -13.086 1.00 88.06 136 PHE A N 1
ATOM 1036 C CA . PHE A 1 136 ? 8.541 -5.623 -12.974 1.00 88.06 136 PHE A CA 1
ATOM 1037 C C . PHE A 1 136 ? 8.729 -4.350 -13.794 1.00 88.06 136 PHE A C 1
ATOM 1039 O O . PHE A 1 136 ? 7.968 -4.062 -14.721 1.00 88.06 136 PHE A O 1
ATOM 1046 N N . VAL A 1 137 ? 9.754 -3.577 -13.442 1.00 85.94 137 VAL A N 1
ATOM 1047 C CA . VAL A 1 137 ? 10.197 -2.421 -14.222 1.00 85.94 137 VAL A CA 1
ATOM 1048 C C . VAL A 1 137 ? 11.568 -2.758 -14.812 1.00 85.94 137 VAL A C 1
ATOM 1050 O O . VAL A 1 137 ? 12.498 -2.963 -14.027 1.00 85.94 137 VAL A O 1
ATOM 1053 N N . PRO A 1 138 ? 11.692 -2.856 -16.150 1.00 71.69 138 PRO A N 1
ATOM 1054 C CA . PRO A 1 138 ? 12.961 -3.140 -16.819 1.00 71.69 138 PRO A CA 1
ATOM 1055 C C . PRO A 1 138 ? 13.967 -1.994 -16.676 1.00 71.69 138 PRO A C 1
ATOM 1057 O O . PRO A 1 138 ? 13.567 -0.844 -16.359 1.00 71.69 138 PRO A O 1
#

Mean predicted aligned error: 8.91 Å

Radius of gyration: 17.09 Å; Cα contacts (8 Å, |Δi|>4): 147; chains: 1; bounding box: 56×30×42 Å

Sequence (138 aa):
MPRRRPAAVRASVTGRAGHGAELVRGLSGAASEAVARLEARAFGAGAVGQAFSTWMRSVQGPARRMRFSDDYCGLDECCRPHLAARDLLESAALRLPARAAGELRDLLKPYDEIFESRSLADPGAPASAWWWRRRFVP

Secondary structure (DSSP, 8-state):
-PPPPTHHHHTT-S--TTSSSS--TT--HHHHHHHHHHIIIII-TTHHHHHHHHHHHHHSS-GGGTSPPSS--S-HHHH-HHHHHHHHHHHHHTTS-HHHHHHHHHHHHHHHHHHHHH-EE-TTS-TTS-GGGGEE--

Foldseek 3Di:
DDDDDVVVVVVVPPPDPPQLLCQLVQADPVLSVQLQVLCVVPPPGSLLVVLLVLQQCQLPDDLVSQAFDPPCPVDCVPGPVNVVSVVVLVVSLVVGDVVSSVRSVVSCVVSVVSLVVQWDAAPPDDPPDDRSSRTGHD